Protein AF-A0A933NYL5-F1 (afdb_monomer)

Mean predicted aligned error: 2.46 Å

pLDDT: mean 96.72, std 2.61, range [85.12, 98.75]

InterPro domains:
  IPR009045 Peptidase M74/Hedgehog-like, zinc-binding domain superfamily [G3DSA:3.30.1380.10] (1-94)
  IPR009045 Peptidase M74/Hedgehog-like, zinc-binding domain superfamily [SSF55166] (2-95)

Organism: NCBI:txid1228055

Secondary structure (DSSP, 8-state):
--EEEEE--B-HHHHHHHHHTTS-S-S--TTBPPTTS---EEEEEEEETTEE---HHHHHHHHHHHHHHHHHTT---EEGGG-SSS--SSEEE--TTT----

Sequence (102 aa):
MPFSVNETARSVAQQQKNVAAGVSWTMKSRHIKAPDGRVYAADLIPLVDGKATWSWPVYHRFAPIVKQAARNVGVAVEWGGDWKKSKDGPHWQLPWAKYSGK

Solvent-accessible surface area (backbone atoms only — not comparable to full-atom values): 6000 Å² total; per-residue (Å²): 131,58,65,45,82,77,48,44,80,41,54,71,68,56,47,53,51,32,37,75,71,67,79,36,95,59,86,90,50,48,25,35,62,32,85,70,71,47,60,44,26,39,28,46,36,46,37,59,97,87,35,79,54,88,51,63,77,55,41,68,64,46,50,61,54,56,55,48,54,31,56,76,73,76,47,72,72,42,53,29,62,75,44,95,64,87,60,30,71,42,38,32,33,51,44,64,91,82,52,74,44,111

Structure (mmCIF, N/CA/C/O backbone):
data_AF-A0A933NYL5-F1
#
_entry.id   AF-A0A933NYL5-F1
#
loop_
_atom_site.group_PDB
_atom_site.id
_atom_site.type_symbol
_atom_site.label_atom_id
_atom_site.label_alt_id
_atom_site.label_comp_id
_atom_site.label_asym_id
_atom_site.label_entity_id
_atom_site.label_seq_id
_atom_site.pdbx_PDB_ins_code
_atom_site.Cartn_x
_atom_site.Cartn_y
_atom_site.Cartn_z
_atom_site.occupancy
_atom_site.B_iso_or_equiv
_atom_site.auth_seq_id
_atom_site.auth_comp_id
_atom_site.auth_asym_id
_atom_site.auth_atom_id
_atom_site.pdbx_PDB_model_num
ATOM 1 N N . MET A 1 1 ? 2.991 -11.151 -13.705 1.00 92.94 1 MET A N 1
ATOM 2 C CA . MET A 1 1 ? 4.123 -10.328 -1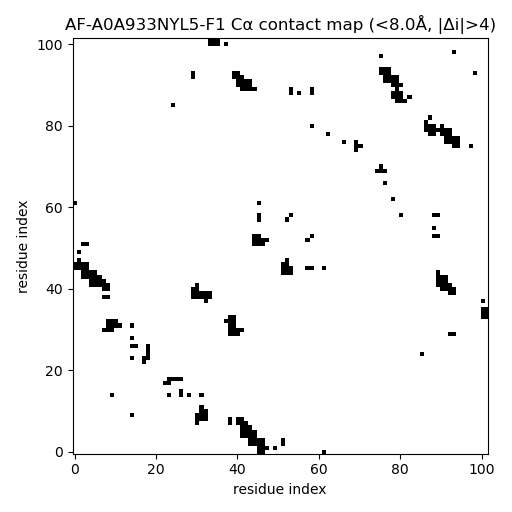3.229 1.00 92.94 1 MET A CA 1
ATOM 3 C C . MET A 1 1 ? 4.404 -10.729 -11.791 1.00 92.94 1 MET A C 1
ATOM 5 O O . MET A 1 1 ? 3.472 -10.638 -10.999 1.00 92.94 1 MET A O 1
ATOM 9 N N . PRO A 1 2 ? 5.606 -11.229 -11.465 1.00 97.50 2 PRO A N 1
ATOM 10 C CA . PRO A 1 2 ? 5.993 -11.508 -10.083 1.00 97.50 2 PRO A CA 1
ATOM 11 C C . PRO A 1 2 ? 6.061 -10.214 -9.257 1.00 97.50 2 PRO A C 1
ATOM 13 O O . PRO A 1 2 ? 6.363 -9.150 -9.798 1.00 97.50 2 PRO A O 1
ATOM 16 N N . PHE A 1 3 ? 5.767 -10.300 -7.963 1.00 98.19 3 PHE A N 1
ATOM 17 C CA . PHE A 1 3 ? 5.828 -9.179 -7.022 1.00 98.19 3 PHE A CA 1
ATOM 18 C C . PHE A 1 3 ? 6.096 -9.694 -5.602 1.00 98.19 3 PHE A C 1
ATOM 20 O O . PHE A 1 3 ? 5.832 -10.860 -5.309 1.00 98.19 3 PHE A O 1
ATOM 27 N N . SER A 1 4 ? 6.581 -8.815 -4.729 1.00 97.94 4 SER A N 1
ATOM 28 C CA . SER A 1 4 ? 6.750 -9.067 -3.296 1.00 97.94 4 SER A CA 1
ATOM 29 C C . SER A 1 4 ? 5.795 -8.201 -2.479 1.00 97.94 4 SER A C 1
ATOM 31 O O . SER A 1 4 ? 5.469 -7.083 -2.879 1.00 97.94 4 SER A O 1
ATOM 33 N N . VAL A 1 5 ? 5.378 -8.696 -1.314 1.00 97.88 5 VAL A N 1
ATOM 34 C CA . VAL A 1 5 ? 4.695 -7.889 -0.294 1.00 97.88 5 VAL A CA 1
ATOM 35 C C . VAL A 1 5 ? 5.764 -7.318 0.631 1.00 97.88 5 VAL A C 1
ATOM 37 O O . VAL A 1 5 ? 6.435 -8.075 1.328 1.00 97.88 5 VAL A O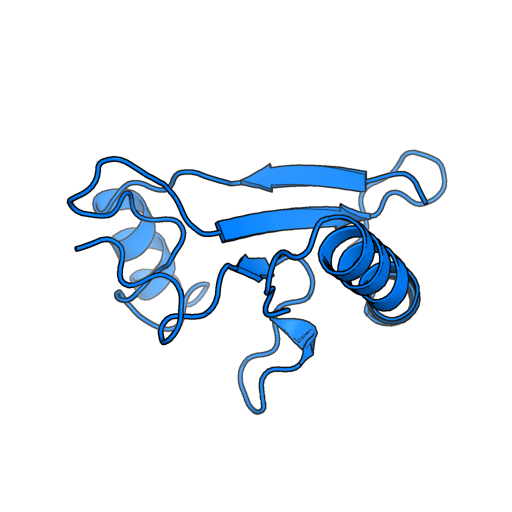 1
ATOM 40 N N . ASN A 1 6 ? 5.957 -6.003 0.600 1.00 96.38 6 ASN A N 1
ATOM 41 C CA . ASN A 1 6 ? 7.034 -5.333 1.326 1.00 96.38 6 ASN A CA 1
ATOM 42 C C . ASN A 1 6 ? 6.629 -4.943 2.751 1.00 96.38 6 ASN A C 1
ATOM 44 O O . ASN A 1 6 ? 7.366 -5.195 3.698 1.00 96.38 6 ASN A O 1
ATOM 48 N N . GLU A 1 7 ? 5.449 -4.351 2.915 1.00 95.81 7 GLU A N 1
ATOM 49 C CA . GLU A 1 7 ? 4.934 -3.951 4.222 1.00 95.81 7 GLU A CA 1
ATOM 50 C C . GLU A 1 7 ? 3.423 -4.181 4.281 1.00 95.81 7 GLU A C 1
ATOM 52 O O . GLU A 1 7 ? 2.707 -3.967 3.306 1.00 95.81 7 GLU A O 1
ATOM 57 N N . THR A 1 8 ? 2.930 -4.624 5.437 1.00 96.19 8 THR A N 1
ATOM 58 C CA . THR A 1 8 ? 1.494 -4.708 5.734 1.00 96.19 8 THR A CA 1
ATOM 59 C C . THR A 1 8 ? 1.216 -3.959 7.030 1.00 96.19 8 THR A C 1
ATOM 61 O O . THR A 1 8 ? 0.935 -2.767 7.000 1.00 96.19 8 THR A O 1
ATOM 64 N N . ALA A 1 9 ? 1.343 -4.619 8.180 1.00 97.12 9 ALA A N 1
ATOM 65 C CA . ALA A 1 9 ? 1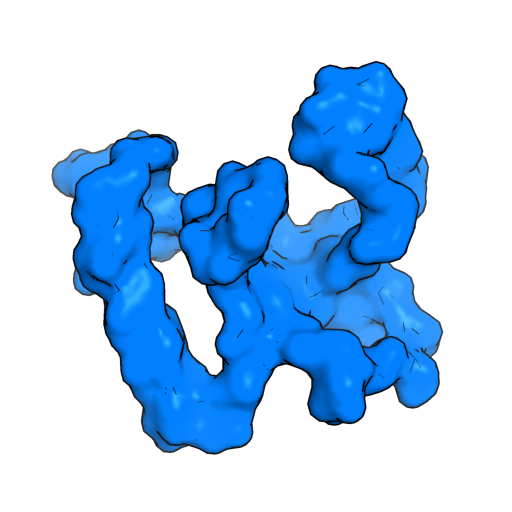.132 -4.015 9.484 1.00 97.12 9 ALA A CA 1
ATOM 66 C C . ALA A 1 9 ? 2.242 -3.017 9.833 1.00 97.12 9 ALA A C 1
ATOM 68 O O . ALA A 1 9 ? 3.424 -3.352 9.804 1.00 97.12 9 ALA A O 1
ATOM 69 N N . ARG A 1 10 ? 1.838 -1.822 10.263 1.00 96.38 10 ARG A N 1
ATOM 70 C CA . ARG A 1 10 ? 2.721 -0.765 10.756 1.00 96.38 10 ARG A CA 1
ATOM 71 C C . ARG A 1 10 ? 2.283 -0.330 12.147 1.00 96.38 10 ARG A C 1
ATOM 73 O O . ARG A 1 10 ? 1.094 -0.136 12.407 1.00 96.38 10 ARG A O 1
ATOM 80 N N . SER A 1 11 ? 3.239 -0.162 13.057 1.00 97.00 11 SER A N 1
ATOM 81 C CA . SER A 1 11 ? 2.950 0.357 14.397 1.00 97.00 11 SER A CA 1
ATOM 82 C C . SER A 1 11 ? 2.673 1.864 14.362 1.00 97.00 11 SER A C 1
ATOM 84 O O . SER A 1 11 ? 3.148 2.583 13.481 1.00 97.00 11 SER A O 1
ATOM 86 N N . VAL A 1 12 ? 1.946 2.368 15.364 1.00 97.38 12 VAL A N 1
ATOM 87 C CA . VAL A 1 12 ? 1.699 3.813 15.515 1.00 97.38 12 VAL A CA 1
ATOM 88 C C . VAL A 1 12 ? 3.018 4.584 15.639 1.00 97.38 12 VAL A C 1
ATOM 90 O O . VAL A 1 12 ? 3.187 5.608 14.982 1.00 97.38 12 VAL A O 1
ATOM 93 N N . ALA A 1 13 ? 3.980 4.056 16.401 1.00 97.88 13 ALA A N 1
ATOM 94 C CA . ALA A 1 13 ? 5.298 4.666 16.568 1.00 97.88 13 ALA A CA 1
ATOM 95 C C . ALA A 1 13 ? 6.086 4.732 15.248 1.00 97.88 13 ALA A C 1
ATOM 97 O O . ALA A 1 13 ? 6.721 5.745 14.955 1.00 97.88 13 ALA A O 1
ATOM 98 N N . GLN A 1 14 ? 6.023 3.683 14.419 1.00 97.00 14 GLN A N 1
ATOM 99 C CA . GLN A 1 14 ? 6.652 3.712 13.099 1.00 97.00 14 GLN A CA 1
ATOM 100 C C . GLN A 1 14 ? 5.964 4.725 12.181 1.00 97.00 14 GLN A C 1
ATOM 102 O O . GLN A 1 14 ? 6.638 5.469 11.474 1.00 97.00 14 GLN A O 1
ATOM 107 N N . GLN A 1 15 ? 4.633 4.815 12.225 1.00 97.69 15 GLN A N 1
ATOM 108 C CA . GLN A 1 15 ? 3.909 5.811 11.440 1.00 97.69 15 GLN A CA 1
ATOM 109 C C . GLN A 1 15 ? 4.286 7.244 11.843 1.00 97.69 15 GLN A C 1
ATOM 111 O O . GLN A 1 15 ? 4.486 8.079 10.964 1.00 97.69 15 GLN A O 1
ATOM 116 N N . GLN A 1 16 ? 4.439 7.522 13.142 1.00 97.81 16 GLN A N 1
ATOM 117 C CA . GLN A 1 16 ? 4.911 8.822 13.632 1.00 97.81 16 GLN A CA 1
ATOM 118 C C . GLN A 1 16 ? 6.302 9.155 13.084 1.00 97.81 16 GLN A C 1
ATOM 120 O O . GLN A 1 16 ? 6.508 10.257 12.578 1.00 97.81 16 GLN A O 1
ATOM 125 N N . LYS A 1 17 ? 7.233 8.191 13.111 1.00 97.62 17 LYS A N 1
ATOM 126 C CA . LYS A 1 17 ? 8.569 8.347 12.513 1.00 97.62 17 LYS A CA 1
ATOM 127 C C . LYS A 1 17 ? 8.494 8.624 11.012 1.00 97.62 17 LYS A C 1
ATOM 129 O O . LYS A 1 17 ? 9.174 9.523 10.534 1.00 97.62 17 LYS A O 1
ATOM 134 N N . ASN A 1 18 ? 7.640 7.908 10.280 1.00 95.44 18 ASN A N 1
ATOM 135 C CA . ASN A 1 18 ? 7.486 8.085 8.834 1.00 95.44 18 ASN A CA 1
ATOM 136 C C . ASN A 1 18 ? 6.915 9.462 8.474 1.00 95.44 18 ASN A C 1
ATOM 138 O O . ASN A 1 18 ? 7.365 10.078 7.511 1.00 95.44 18 ASN A O 1
ATOM 142 N N . VAL A 1 19 ? 5.945 9.956 9.250 1.00 95.88 19 VAL A N 1
ATOM 143 C CA . VAL A 1 19 ? 5.407 11.311 9.074 1.00 95.88 19 VAL A CA 1
ATOM 144 C C . VAL A 1 19 ? 6.472 12.361 9.388 1.00 95.88 19 VAL A C 1
ATOM 146 O O . VAL A 1 19 ? 6.669 13.273 8.592 1.00 95.88 19 VAL A O 1
ATOM 149 N N . ALA A 1 20 ? 7.213 12.207 10.490 1.00 96.50 20 ALA A N 1
ATOM 150 C CA . ALA A 1 20 ? 8.299 13.124 10.846 1.00 96.50 20 ALA A CA 1
ATOM 151 C C . ALA A 1 20 ? 9.434 13.135 9.804 1.00 96.50 20 ALA A C 1
ATOM 153 O O . ALA A 1 20 ? 10.010 14.183 9.532 1.00 96.50 20 ALA A O 1
ATOM 154 N N . ALA A 1 21 ? 9.723 11.986 9.188 1.00 95.38 21 ALA A N 1
ATOM 155 C CA . ALA A 1 21 ? 10.711 11.849 8.120 1.00 95.38 21 ALA A CA 1
ATOM 156 C C . ALA A 1 21 ? 10.197 12.291 6.734 1.00 95.38 21 ALA A C 1
ATOM 158 O O . ALA A 1 21 ? 10.950 12.243 5.765 1.00 95.38 21 ALA A O 1
ATOM 159 N N . GLY A 1 22 ? 8.923 12.684 6.606 1.00 91.19 22 GLY A N 1
ATOM 160 C CA . GLY A 1 22 ? 8.331 13.121 5.337 1.00 91.19 22 GLY A CA 1
ATOM 161 C C . GLY A 1 22 ? 8.057 12.003 4.323 1.00 91.19 22 GLY A C 1
ATOM 162 O O . GLY A 1 22 ? 7.683 12.291 3.190 1.00 91.19 22 GLY A O 1
ATOM 163 N N . VAL A 1 23 ? 8.199 10.733 4.717 1.00 89.12 23 VAL A N 1
ATOM 164 C CA . VAL A 1 23 ? 7.928 9.556 3.864 1.00 89.12 23 V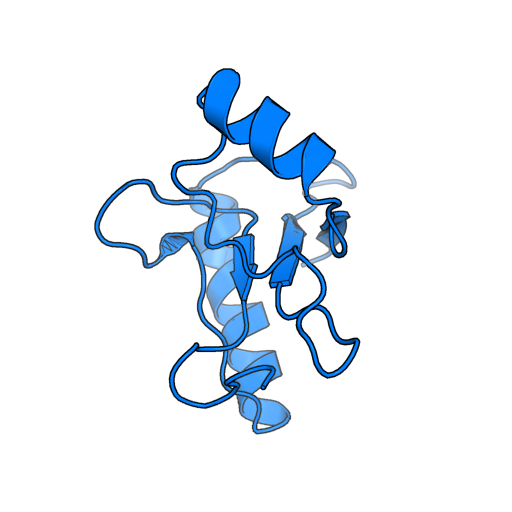AL A CA 1
ATOM 165 C C . VAL A 1 23 ? 6.494 9.031 4.012 1.00 89.12 23 VAL A C 1
ATOM 167 O O . VAL A 1 23 ? 6.118 8.036 3.405 1.00 89.12 23 VAL A O 1
ATOM 170 N N . SER A 1 24 ? 5.676 9.701 4.825 1.00 91.25 24 SER A N 1
ATOM 171 C CA . SER A 1 24 ? 4.229 9.512 4.917 1.00 91.25 24 SER A CA 1
ATOM 172 C C . SER A 1 24 ? 3.544 10.859 5.145 1.00 91.25 24 SER A C 1
ATOM 174 O O . SER A 1 24 ? 4.056 11.705 5.871 1.00 91.25 24 SER A O 1
ATOM 176 N N . TRP A 1 25 ? 2.353 11.055 4.576 1.00 89.69 25 TRP A N 1
ATOM 177 C CA . TRP A 1 25 ? 1.673 12.362 4.577 1.00 89.69 25 TRP A CA 1
ATOM 178 C C . TRP A 1 25 ? 0.717 12.587 5.754 1.00 89.69 25 TRP A C 1
ATOM 180 O O . TRP A 1 25 ? 0.338 13.720 6.034 1.00 89.69 25 TRP A O 1
ATOM 190 N N . THR A 1 26 ? 0.262 11.524 6.424 1.00 93.38 26 THR A N 1
ATOM 191 C CA . THR A 1 26 ? -0.735 11.623 7.502 1.00 93.38 26 THR A CA 1
ATOM 192 C C . THR A 1 26 ? -0.599 10.495 8.520 1.00 93.38 26 THR A C 1
ATOM 194 O O . THR A 1 26 ? -0.109 9.414 8.204 1.00 93.38 26 THR A O 1
ATOM 197 N N . MET A 1 27 ? -1.085 10.718 9.744 1.00 95.88 27 MET A N 1
ATOM 198 C CA . MET A 1 27 ? -1.254 9.665 10.754 1.00 95.88 27 MET A CA 1
ATOM 199 C C . MET A 1 27 ? -2.441 8.736 10.463 1.00 95.88 27 MET A C 1
ATOM 201 O O . MET A 1 27 ? -2.502 7.633 11.005 1.00 95.88 27 MET A O 1
ATOM 205 N N . LYS A 1 28 ? -3.371 9.138 9.587 1.00 94.75 28 LYS A N 1
ATOM 206 C CA . LYS A 1 28 ? -4.515 8.314 9.177 1.00 94.75 28 LYS A CA 1
ATOM 207 C C . LYS A 1 28 ? -4.083 7.264 8.143 1.00 94.75 28 LYS A C 1
ATOM 209 O O . LYS A 1 28 ? -4.331 7.421 6.951 1.00 94.75 28 LYS A O 1
ATOM 214 N N . SER A 1 29 ? -3.426 6.200 8.607 1.00 96.06 29 SER A N 1
ATOM 215 C CA . SER A 1 29 ? -2.870 5.134 7.760 1.00 96.06 29 SER A CA 1
ATOM 216 C C . SER A 1 29 ? -3.653 3.826 7.851 1.00 96.06 29 SER A C 1
ATOM 218 O O . SER A 1 29 ? -4.039 3.395 8.934 1.00 96.06 29 SER A O 1
ATOM 220 N N . ARG A 1 30 ? -3.832 3.168 6.701 1.00 97.56 30 ARG A N 1
ATOM 221 C CA . ARG A 1 30 ? -4.446 1.835 6.573 1.00 97.56 30 ARG A CA 1
ATOM 222 C C . ARG A 1 30 ? -3.506 0.676 6.936 1.00 97.56 30 ARG A C 1
ATOM 224 O O . ARG A 1 30 ? -3.985 -0.442 7.117 1.00 97.56 30 ARG A O 1
ATOM 231 N N . HIS A 1 31 ? -2.203 0.943 7.067 1.00 97.88 31 HIS A N 1
ATOM 232 C CA . HIS A 1 31 ? -1.217 -0.020 7.576 1.00 97.88 31 HIS A CA 1
ATOM 233 C C . HIS A 1 31 ? -1.305 -0.194 9.097 1.00 97.88 31 HIS A C 1
ATOM 235 O O . HIS A 1 31 ? -0.875 -1.212 9.638 1.00 97.88 31 HIS A O 1
ATOM 241 N N . ILE A 1 32 ? -1.866 0.793 9.803 1.00 97.94 32 ILE A N 1
ATOM 242 C CA . ILE A 1 32 ? -2.118 0.678 11.237 1.00 97.94 32 ILE A CA 1
ATOM 243 C C . ILE A 1 32 ? -3.299 -0.267 11.443 1.00 97.94 32 ILE A C 1
ATOM 245 O O . ILE A 1 32 ? -4.340 -0.129 10.799 1.00 97.94 32 ILE A O 1
ATOM 249 N N . LYS A 1 33 ? -3.124 -1.220 12.364 1.00 97.38 33 LYS A N 1
ATOM 250 C CA . LYS A 1 33 ? -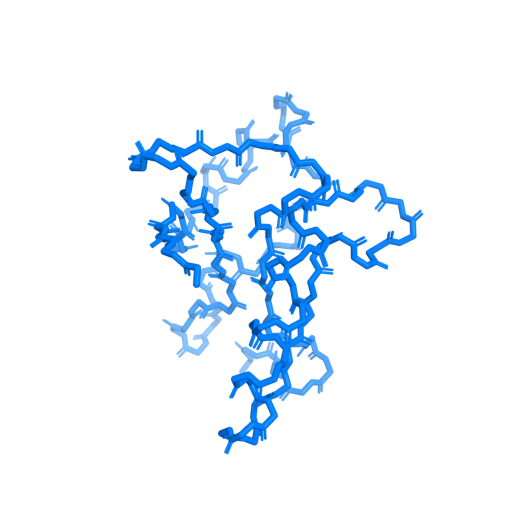4.186 -2.132 12.787 1.00 97.38 33 LYS A CA 1
ATOM 251 C C . LYS A 1 33 ? -5.391 -1.328 13.287 1.00 97.38 33 LYS A C 1
ATOM 253 O O . LYS A 1 33 ? -5.253 -0.497 14.183 1.00 97.38 33 LYS A O 1
ATOM 258 N N . ALA A 1 34 ? -6.551 -1.569 12.694 1.00 96.31 34 ALA A N 1
ATOM 259 C CA . ALA A 1 34 ? -7.795 -0.921 13.076 1.00 96.31 34 ALA A CA 1
ATOM 260 C C . ALA A 1 34 ? -8.382 -1.552 14.363 1.00 96.31 34 ALA A C 1
ATOM 262 O O . ALA A 1 34 ? -7.920 -2.620 14.778 1.00 96.31 34 ALA A O 1
ATOM 263 N N . PRO A 1 35 ? -9.379 -0.913 15.008 1.00 96.56 35 PRO A N 1
ATOM 264 C CA . PRO A 1 35 ? -10.054 -1.448 16.197 1.00 96.56 35 PRO A CA 1
ATOM 265 C C . PRO A 1 35 ? -10.548 -2.894 16.079 1.00 96.56 35 PRO A C 1
ATOM 267 O O . PRO A 1 35 ? -10.458 -3.649 17.042 1.00 96.56 35 PRO A O 1
ATOM 270 N N . ASP A 1 36 ? -10.994 -3.308 14.893 1.00 96.25 36 ASP A N 1
ATOM 271 C CA . ASP A 1 36 ? -11.428 -4.684 14.620 1.00 96.25 36 ASP A CA 1
ATOM 272 C C . ASP A 1 36 ? -10.277 -5.713 14.537 1.00 96.25 36 ASP A C 1
ATOM 274 O O . ASP A 1 36 ? -10.488 -6.883 14.212 1.00 96.25 36 ASP A O 1
ATOM 278 N N . GLY A 1 37 ? -9.042 -5.277 14.790 1.00 95.62 37 GLY A N 1
ATOM 279 C CA . GLY A 1 37 ? -7.850 -6.111 14.821 1.00 95.62 37 GLY A CA 1
ATOM 280 C C . GLY A 1 37 ? -7.198 -6.357 13.458 1.00 95.62 37 GLY A C 1
ATOM 281 O O . GLY A 1 37 ? -6.159 -7.027 13.413 1.00 95.62 37 GLY A O 1
ATOM 282 N N . ARG A 1 38 ? -7.748 -5.817 12.361 1.00 97.12 38 ARG A N 1
ATOM 283 C CA . ARG A 1 38 ? -7.263 -6.052 10.991 1.00 97.12 38 ARG A CA 1
ATOM 284 C C . ARG A 1 38 ? -6.390 -4.917 10.465 1.00 97.12 38 ARG A C 1
ATOM 286 O O . ARG A 1 38 ? -6.446 -3.782 10.926 1.00 97.12 38 ARG A O 1
ATOM 293 N N . VAL A 1 39 ? -5.583 -5.241 9.459 1.00 97.56 39 VAL A N 1
ATOM 294 C CA . VAL A 1 39 ? -4.819 -4.281 8.652 1.00 97.56 39 VAL A CA 1
ATOM 295 C C . VAL A 1 39 ? -5.429 -4.245 7.260 1.00 97.56 39 VAL A C 1
ATOM 297 O O . VAL A 1 39 ? -5.851 -5.272 6.732 1.00 97.56 39 VAL A O 1
ATOM 300 N N . TYR A 1 40 ? -5.497 -3.051 6.683 1.00 98.25 40 TYR A N 1
ATOM 301 C CA . TYR A 1 40 ? -6.298 -2.769 5.496 1.00 98.25 40 TYR A CA 1
ATOM 302 C C . TYR A 1 40 ? -5.460 -2.250 4.323 1.00 98.25 40 TYR A C 1
ATOM 304 O O . TYR A 1 40 ? -6.029 -1.760 3.348 1.00 98.25 40 TYR A O 1
ATOM 312 N N . ALA A 1 41 ? -4.130 -2.332 4.415 1.00 98.19 41 ALA A N 1
ATOM 313 C CA . ALA A 1 41 ? -3.205 -1.963 3.352 1.00 98.19 41 ALA A CA 1
ATOM 314 C C . ALA A 1 41 ? -2.021 -2.924 3.242 1.00 98.19 41 ALA A C 1
ATOM 316 O O . ALA A 1 41 ? -1.669 -3.623 4.197 1.00 98.19 41 ALA A O 1
ATOM 317 N N . ALA A 1 42 ? -1.423 -2.929 2.056 1.00 98.31 42 ALA A N 1
ATOM 318 C CA . ALA A 1 42 ? -0.196 -3.634 1.746 1.00 98.31 42 ALA A CA 1
ATOM 319 C C . ALA A 1 42 ? 0.592 -2.870 0.676 1.00 98.31 42 ALA A C 1
ATOM 321 O O . ALA A 1 42 ? 0.009 -2.385 -0.294 1.00 98.31 42 ALA A O 1
ATOM 322 N N . ASP A 1 43 ? 1.912 -2.846 0.824 1.00 98.25 43 ASP A N 1
ATOM 323 C CA . ASP A 1 43 ? 2.831 -2.333 -0.187 1.00 98.25 43 ASP A CA 1
ATOM 324 C C . ASP A 1 43 ? 3.301 -3.482 -1.078 1.00 98.25 43 ASP A C 1
ATOM 326 O O . ASP A 1 43 ? 3.961 -4.417 -0.616 1.00 98.25 43 ASP A O 1
ATOM 330 N N . LEU A 1 44 ? 2.946 -3.428 -2.361 1.00 98.56 44 LEU A N 1
ATOM 331 C CA . LEU A 1 44 ? 3.261 -4.449 -3.357 1.00 98.56 44 LEU A CA 1
ATOM 332 C C . LEU A 1 44 ? 4.341 -3.939 -4.308 1.00 98.56 44 LEU A C 1
ATOM 334 O O . LEU A 1 44 ? 4.114 -2.982 -5.045 1.00 98.56 44 LEU A O 1
ATOM 338 N N . ILE A 1 45 ? 5.493 -4.609 -4.343 1.00 98.38 45 ILE A N 1
ATOM 339 C CA . ILE A 1 45 ? 6.624 -4.213 -5.187 1.00 98.38 45 ILE A CA 1
ATOM 340 C C . ILE A 1 45 ? 6.769 -5.203 -6.350 1.00 98.38 45 ILE A C 1
ATOM 342 O O . ILE A 1 45 ? 7.097 -6.368 -6.110 1.00 98.38 45 ILE A O 1
ATOM 346 N N . PRO A 1 46 ? 6.542 -4.785 -7.610 1.00 98.50 46 PRO A N 1
ATOM 347 C CA . PRO A 1 46 ? 6.735 -5.647 -8.766 1.00 98.50 46 PRO A CA 1
ATOM 348 C C . PRO A 1 46 ? 8.214 -6.006 -8.938 1.00 98.50 46 PRO A C 1
ATOM 350 O O . PRO A 1 46 ? 9.108 -5.205 -8.649 1.00 98.50 46 PRO A O 1
ATOM 353 N N . LEU A 1 47 ? 8.458 -7.215 -9.442 1.00 98.44 47 LEU A N 1
ATOM 354 C CA . LEU A 1 47 ? 9.794 -7.714 -9.741 1.00 98.44 47 LEU A CA 1
ATOM 355 C C . LEU A 1 47 ? 10.009 -7.767 -11.259 1.00 98.44 47 LEU A C 1
ATOM 357 O O . LEU A 1 47 ? 9.187 -8.326 -11.992 1.00 98.44 47 LEU A O 1
ATOM 361 N N . VAL A 1 48 ? 11.131 -7.220 -11.723 1.00 97.75 48 VAL A N 1
ATOM 362 C CA . VAL A 1 48 ? 11.622 -7.323 -13.107 1.00 97.75 48 VAL A CA 1
ATOM 363 C C . VAL A 1 48 ? 12.959 -8.047 -13.054 1.00 97.75 48 VAL A C 1
ATOM 365 O O . VAL A 1 48 ? 13.839 -7.650 -12.295 1.00 97.75 48 VAL A O 1
ATOM 368 N N . ASP A 1 49 ? 13.075 -9.157 -13.783 1.00 96.31 49 ASP A N 1
ATOM 369 C CA . ASP A 1 49 ? 14.249 -10.044 -13.754 1.00 96.31 49 ASP A CA 1
ATOM 370 C C . ASP A 1 49 ? 14.649 -10.460 -12.325 1.00 96.31 49 ASP A C 1
ATOM 372 O O . ASP A 1 49 ? 15.817 -10.463 -11.939 1.00 96.31 49 ASP A O 1
ATOM 376 N N . GLY A 1 50 ? 13.636 -10.753 -11.499 1.00 96.62 50 GLY A N 1
ATOM 377 C CA . GLY A 1 50 ? 13.797 -11.146 -10.096 1.00 96.62 50 GLY A CA 1
ATOM 378 C C . GLY A 1 50 ? 14.144 -10.004 -9.133 1.00 96.62 50 GLY A C 1
ATOM 379 O O . GLY A 1 50 ? 14.288 -10.254 -7.939 1.00 96.62 50 GLY A O 1
ATOM 380 N N . LYS A 1 51 ? 14.252 -8.756 -9.606 1.00 97.50 51 LYS A N 1
ATOM 381 C CA . LYS A 1 51 ? 14.639 -7.596 -8.789 1.00 97.50 51 LYS A CA 1
ATOM 382 C C . LYS A 1 51 ? 13.475 -6.640 -8.564 1.00 97.50 51 LYS A C 1
ATOM 384 O O . LYS A 1 51 ? 12.731 -6.324 -9.491 1.00 97.50 51 LYS A O 1
ATOM 389 N N . ALA A 1 52 ? 13.357 -6.146 -7.334 1.00 97.81 52 ALA A N 1
ATOM 390 C CA . ALA A 1 52 ? 12.419 -5.088 -6.972 1.00 97.81 52 ALA A CA 1
ATOM 391 C C . ALA A 1 52 ? 12.642 -3.827 -7.819 1.00 97.81 52 ALA A C 1
ATOM 393 O O . ALA A 1 52 ? 13.781 -3.438 -8.085 1.00 97.81 52 ALA A O 1
ATOM 394 N N . THR A 1 53 ? 11.555 -3.172 -8.226 1.00 97.62 53 THR A N 1
ATOM 395 C CA . THR A 1 53 ? 11.622 -1.907 -8.962 1.00 97.62 53 THR A CA 1
ATOM 396 C C . THR A 1 53 ? 10.604 -0.891 -8.461 1.00 97.62 53 THR A C 1
ATOM 398 O O . THR A 1 53 ? 9.478 -1.231 -8.096 1.00 97.62 53 THR A O 1
ATOM 401 N N . TRP A 1 54 ? 10.997 0.384 -8.509 1.00 97.38 54 TRP A N 1
ATOM 402 C CA . TRP A 1 54 ? 10.135 1.531 -8.215 1.00 97.38 54 TRP A CA 1
ATOM 403 C C . TRP A 1 54 ? 9.661 2.269 -9.482 1.00 97.38 54 TRP A C 1
ATOM 405 O O . TRP A 1 54 ? 9.143 3.380 -9.422 1.00 97.38 54 TRP A O 1
ATOM 415 N N . SER A 1 55 ? 9.848 1.658 -10.655 1.00 98.12 55 SER A N 1
ATOM 416 C CA . SER A 1 55 ? 9.560 2.266 -11.956 1.00 98.12 55 SER A CA 1
ATOM 417 C C . SER A 1 55 ? 8.057 2.454 -12.203 1.00 98.12 55 SER A C 1
ATOM 419 O O . SER A 1 55 ? 7.302 1.484 -12.294 1.00 98.12 55 SER A O 1
ATOM 421 N N . TRP A 1 56 ? 7.619 3.703 -12.394 1.00 98.38 56 TRP A N 1
ATOM 422 C CA . TRP A 1 56 ? 6.223 4.043 -12.705 1.00 98.38 56 TRP A CA 1
ATOM 423 C C . TRP A 1 56 ? 5.652 3.306 -13.930 1.00 98.38 56 TRP A C 1
ATOM 425 O O . TRP A 1 56 ? 4.558 2.752 -13.816 1.00 98.38 56 TRP A O 1
ATOM 435 N N . PRO A 1 57 ? 6.355 3.203 -15.078 1.00 98.56 57 PRO A N 1
ATOM 436 C CA . PRO A 1 57 ? 5.899 2.375 -16.197 1.00 98.56 57 PRO A CA 1
ATOM 437 C C . PRO A 1 57 ? 5.651 0.902 -15.839 1.00 98.56 57 PRO A C 1
ATOM 439 O O . PRO A 1 57 ? 4.779 0.255 -16.421 1.00 98.56 57 PRO A O 1
ATOM 442 N N . VAL A 1 58 ? 6.407 0.341 -14.889 1.00 98.62 58 VAL A N 1
ATOM 443 C CA . VAL A 1 58 ? 6.169 -1.026 -14.402 1.00 98.62 58 VAL A CA 1
ATOM 444 C C . VAL A 1 58 ? 4.909 -1.060 -13.548 1.00 98.62 58 VAL A C 1
ATOM 446 O O . VAL A 1 58 ? 4.040 -1.890 -13.802 1.00 98.62 58 VAL A O 1
ATOM 449 N N . TYR A 1 59 ? 4.745 -0.118 -12.619 1.00 98.69 59 TYR A N 1
ATOM 450 C CA . TYR A 1 59 ? 3.529 -0.016 -11.815 1.00 98.69 59 TYR A CA 1
ATOM 451 C C . TYR A 1 59 ? 2.262 0.195 -12.647 1.00 98.69 59 TYR A C 1
ATOM 453 O O . TYR A 1 59 ? 1.247 -0.436 -12.371 1.00 98.69 59 TYR A O 1
ATOM 461 N N . HIS A 1 60 ? 2.306 1.006 -13.704 1.00 98.56 60 HIS A N 1
ATOM 462 C CA . HIS A 1 60 ? 1.162 1.187 -14.601 1.00 98.56 60 HIS A CA 1
ATOM 463 C C . HIS A 1 60 ? 0.778 -0.091 -15.357 1.00 98.56 60 HIS A C 1
ATOM 465 O O . HIS A 1 60 ? -0.395 -0.276 -15.671 1.00 98.56 60 HIS A O 1
ATOM 471 N N . ARG A 1 61 ? 1.730 -1.002 -15.601 1.00 98.44 61 ARG A N 1
ATOM 472 C CA . ARG A 1 61 ? 1.448 -2.349 -16.128 1.00 98.44 61 ARG A CA 1
ATOM 473 C C . ARG A 1 61 ? 1.007 -3.327 -15.037 1.00 98.44 61 ARG A C 1
ATOM 475 O O . ARG A 1 61 ? 0.220 -4.228 -15.309 1.00 98.44 61 ARG A O 1
ATOM 482 N N . PHE A 1 62 ? 1.495 -3.152 -13.812 1.00 98.56 62 PHE A N 1
ATOM 483 C CA . PHE A 1 62 ? 1.171 -3.995 -12.664 1.00 98.56 62 PHE A CA 1
ATOM 484 C C . PHE A 1 62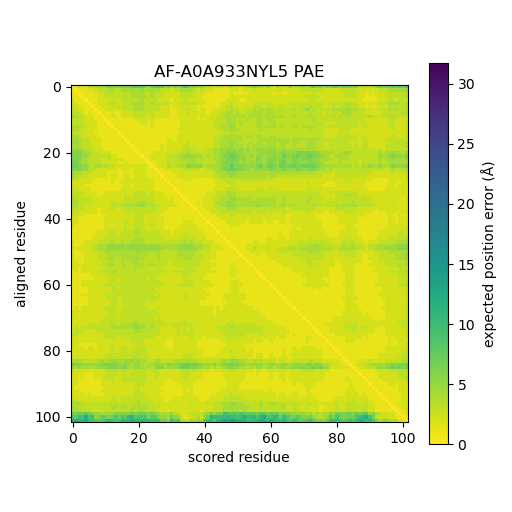 ? -0.240 -3.734 -12.122 1.00 98.56 62 PHE A C 1
ATOM 486 O O . PHE A 1 62 ? -0.995 -4.669 -11.862 1.00 98.56 62 PHE A O 1
ATOM 493 N N . ALA A 1 63 ? -0.634 -2.469 -11.996 1.00 98.69 63 ALA A N 1
ATOM 494 C CA . ALA A 1 63 ? -1.880 -2.075 -11.354 1.00 98.69 63 ALA A CA 1
ATOM 495 C C . ALA A 1 63 ? -3.148 -2.674 -11.995 1.00 98.69 63 ALA A C 1
ATOM 497 O O . ALA A 1 63 ? -4.018 -3.127 -11.247 1.00 98.69 63 ALA A O 1
ATOM 498 N N . PRO A 1 64 ? -3.290 -2.760 -13.335 1.00 98.69 64 PRO A N 1
ATOM 499 C CA . PRO A 1 64 ? -4.421 -3.447 -13.958 1.00 98.69 64 PRO A CA 1
ATOM 500 C C . PRO A 1 64 ? -4.550 -4.918 -13.546 1.00 98.69 64 PRO A C 1
ATOM 502 O O . PRO A 1 64 ? -5.672 -5.402 -13.414 1.00 98.69 64 PRO A O 1
ATOM 505 N N . ILE A 1 65 ? -3.429 -5.607 -13.292 1.00 98.50 65 ILE A N 1
ATOM 506 C CA . ILE A 1 65 ? -3.402 -7.014 -12.863 1.00 98.50 65 ILE A CA 1
ATOM 507 C C . ILE A 1 65 ? -3.998 -7.138 -11.458 1.00 98.50 65 ILE A C 1
ATOM 509 O O . ILE A 1 65 ? -4.919 -7.927 -11.251 1.00 98.50 65 ILE A O 1
ATOM 513 N N . VAL A 1 66 ? -3.532 -6.317 -10.509 1.00 98.56 66 VAL A N 1
ATOM 514 C CA . VAL A 1 66 ? -4.047 -6.312 -9.127 1.00 98.56 66 VAL A CA 1
ATOM 515 C C . VAL A 1 66 ? -5.525 -5.913 -9.099 1.00 98.56 66 VAL A C 1
ATOM 517 O O . VAL A 1 66 ? -6.339 -6.580 -8.463 1.00 98.56 66 VAL A O 1
ATOM 520 N N . LYS A 1 67 ? -5.908 -4.879 -9.860 1.00 98.69 67 LYS A N 1
ATOM 521 C CA . LYS A 1 67 ? -7.308 -4.445 -9.991 1.00 98.69 67 LYS A CA 1
ATOM 522 C C . LYS A 1 67 ? -8.198 -5.543 -10.587 1.00 98.69 67 LYS A C 1
ATOM 524 O O . LYS A 1 67 ? -9.329 -5.706 -10.137 1.00 98.69 67 LYS A O 1
ATOM 529 N N . GLN A 1 68 ? -7.719 -6.295 -11.581 1.00 98.69 68 GLN A N 1
ATOM 530 C CA . GLN A 1 68 ? -8.468 -7.422 -12.144 1.00 98.69 68 GLN A CA 1
ATOM 531 C C . GLN A 1 68 ? -8.615 -8.562 -11.134 1.00 98.69 68 GLN A C 1
ATOM 533 O O . GLN A 1 68 ? -9.712 -9.090 -10.990 1.00 98.69 68 GLN A O 1
ATOM 538 N N . ALA A 1 69 ? -7.553 -8.908 -10.403 1.00 98.38 69 ALA A N 1
ATOM 539 C CA . ALA A 1 69 ? -7.617 -9.931 -9.363 1.00 98.38 69 ALA A CA 1
ATOM 540 C C . ALA A 1 69 ? -8.641 -9.565 -8.278 1.00 98.38 69 ALA A C 1
ATOM 542 O O . ALA A 1 69 ? -9.484 -10.387 -7.931 1.00 98.38 69 ALA A O 1
ATOM 543 N N . ALA A 1 70 ? -8.636 -8.310 -7.818 1.00 98.44 70 ALA A N 1
ATOM 544 C CA . ALA A 1 70 ? -9.609 -7.804 -6.854 1.00 98.44 70 ALA A CA 1
ATOM 545 C C . ALA A 1 70 ? -11.056 -7.903 -7.371 1.00 98.44 70 ALA A C 1
ATOM 547 O O . ALA A 1 70 ? -11.935 -8.375 -6.648 1.00 98.44 70 ALA A O 1
ATOM 548 N N . ARG A 1 71 ? -11.297 -7.545 -8.645 1.00 98.56 71 ARG A N 1
ATOM 549 C CA . ARG A 1 71 ? -12.607 -7.730 -9.298 1.00 98.56 71 ARG A CA 1
ATOM 550 C C . ARG A 1 71 ? -13.041 -9.193 -9.317 1.00 98.56 71 ARG A C 1
ATOM 552 O O . ARG A 1 71 ? -14.187 -9.471 -8.982 1.00 98.56 71 ARG A O 1
ATOM 559 N N . ASN A 1 72 ? -12.139 -10.112 -9.662 1.00 98.62 72 ASN A N 1
ATOM 560 C CA . ASN A 1 72 ? -12.445 -11.543 -9.752 1.00 98.62 72 ASN A CA 1
ATOM 561 C C . ASN A 1 72 ? -12.920 -12.132 -8.416 1.00 98.62 72 ASN A C 1
ATOM 563 O O . ASN A 1 72 ? -13.724 -13.056 -8.416 1.00 98.62 72 ASN A O 1
ATOM 567 N N . VAL A 1 73 ? -12.441 -11.594 -7.291 1.00 98.25 73 VAL A N 1
ATOM 568 C CA . VAL A 1 73 ? -12.825 -12.045 -5.942 1.00 98.25 73 VAL A CA 1
ATOM 569 C C . VAL A 1 73 ? -13.849 -11.127 -5.260 1.00 98.25 73 VAL A C 1
ATOM 571 O O . VAL A 1 73 ? -14.126 -11.284 -4.075 1.00 98.25 73 VAL A O 1
ATOM 574 N N . GLY A 1 74 ? -14.409 -10.146 -5.977 1.00 97.88 74 GLY A N 1
ATOM 575 C CA . GLY A 1 74 ? -15.434 -9.240 -5.444 1.00 97.88 74 GLY A CA 1
ATOM 576 C C . GLY A 1 74 ? -14.943 -8.256 -4.370 1.00 97.88 74 GLY A C 1
ATOM 577 O O . GLY A 1 74 ? 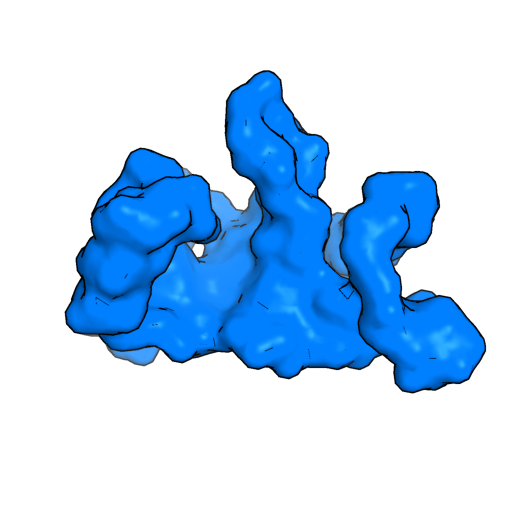-15.751 -7.699 -3.619 1.00 97.88 74 GLY A O 1
ATOM 578 N N . VAL A 1 75 ? -13.633 -8.008 -4.284 1.00 97.94 75 VAL A N 1
ATOM 579 C CA . VAL A 1 75 ? -13.028 -7.106 -3.293 1.00 97.94 75 VAL A CA 1
ATOM 580 C C . VAL A 1 75 ? -12.788 -5.733 -3.913 1.00 97.94 75 VAL A C 1
ATOM 582 O O . VAL A 1 75 ? -12.244 -5.606 -5.008 1.00 97.94 75 VAL A O 1
ATOM 585 N N . ALA A 1 76 ? -13.189 -4.677 -3.203 1.00 97.81 76 ALA A N 1
ATOM 586 C CA . ALA A 1 76 ? -12.873 -3.316 -3.621 1.00 97.81 76 ALA A CA 1
ATOM 587 C C . ALA A 1 76 ? -11.465 -2.948 -3.145 1.00 97.81 76 ALA A C 1
ATOM 589 O O . ALA A 1 76 ? -11.145 -3.162 -1.978 1.00 97.81 76 ALA A O 1
ATOM 590 N N . VAL A 1 77 ? -10.655 -2.360 -4.024 1.00 98.25 77 VAL A N 1
ATOM 591 C CA . VAL A 1 77 ? -9.285 -1.923 -3.726 1.00 98.25 77 VAL A CA 1
ATOM 592 C C . VAL A 1 77 ? -9.030 -0.530 -4.287 1.00 98.25 77 VAL A C 1
ATOM 594 O O . VAL A 1 77 ? -9.545 -0.166 -5.343 1.00 98.25 77 VAL A O 1
ATOM 597 N N . GLU A 1 78 ? -8.207 0.229 -3.581 1.00 98.50 78 GLU A N 1
ATOM 598 C CA . GLU A 1 78 ? -7.648 1.511 -3.992 1.00 98.50 78 GLU A CA 1
ATOM 599 C C . GLU A 1 78 ? -6.147 1.343 -4.211 1.00 98.50 78 GLU A C 1
ATOM 601 O O . GLU A 1 78 ? -5.467 0.667 -3.436 1.00 98.50 78 GLU A O 1
ATOM 606 N N . TRP A 1 79 ? -5.635 1.989 -5.254 1.00 98.75 79 TRP A N 1
ATOM 607 C CA . TRP A 1 79 ? -4.211 2.034 -5.551 1.00 98.75 79 TRP A CA 1
ATOM 608 C C . TRP A 1 79 ? -3.664 3.438 -5.297 1.00 98.75 79 TRP A C 1
ATOM 610 O O . TRP A 1 79 ? -4.242 4.418 -5.772 1.00 98.75 79 TRP A O 1
ATOM 620 N N . GLY A 1 80 ? -2.530 3.547 -4.603 1.00 98.00 80 GLY A N 1
ATOM 621 C CA . GLY A 1 80 ? -1.863 4.822 -4.342 1.00 98.00 80 GLY A CA 1
ATOM 622 C C . GLY A 1 80 ? -1.428 5.564 -5.609 1.00 98.00 80 GLY A C 1
ATOM 623 O O . GLY A 1 80 ? -1.378 6.795 -5.628 1.00 98.00 80 GLY A O 1
ATOM 624 N N . GLY A 1 81 ? -1.197 4.850 -6.714 1.00 97.88 81 GLY A N 1
ATOM 625 C CA . GLY A 1 81 ? -0.884 5.458 -8.010 1.00 97.88 81 GLY A CA 1
ATOM 626 C C . GLY A 1 81 ? -2.049 6.225 -8.649 1.00 97.88 81 GLY A C 1
ATOM 627 O O . GLY A 1 81 ? -1.814 7.082 -9.508 1.00 97.88 81 GLY A O 1
ATOM 628 N N . ASP A 1 82 ? -3.288 5.970 -8.213 1.00 98.19 82 ASP A N 1
ATOM 629 C CA . ASP A 1 82 ? -4.484 6.683 -8.682 1.00 98.19 82 ASP A CA 1
ATOM 630 C C . ASP A 1 82 ? -4.760 7.973 -7.884 1.00 98.19 82 ASP A C 1
ATOM 632 O O . ASP A 1 82 ? -5.654 8.746 -8.240 1.00 98.19 82 ASP A O 1
ATOM 636 N N . TRP A 1 83 ? -4.022 8.240 -6.801 1.00 95.88 83 TRP A N 1
ATOM 637 C CA . TRP A 1 83 ? -4.244 9.436 -5.991 1.00 95.88 83 TRP A CA 1
ATOM 638 C C . TRP A 1 83 ? -3.931 10.726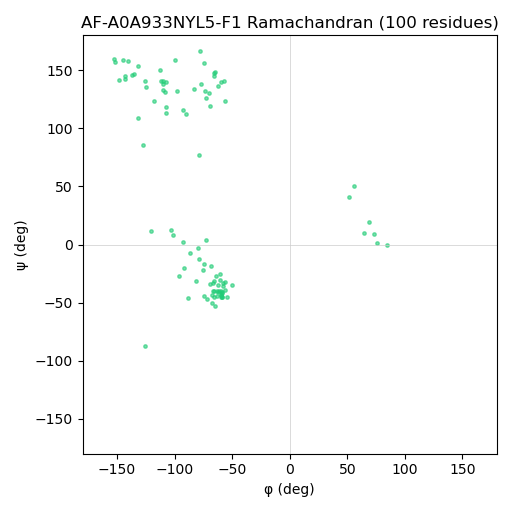 -6.765 1.00 95.88 83 TRP A C 1
ATOM 640 O O . TRP A 1 83 ? -3.016 10.802 -7.586 1.00 95.88 83 TRP A O 1
ATOM 650 N N . LYS A 1 84 ? -4.702 11.788 -6.487 1.00 94.81 84 LYS A N 1
ATOM 651 C CA . LYS A 1 84 ? -4.555 13.092 -7.165 1.00 94.81 84 LYS A CA 1
ATOM 652 C C . LYS A 1 84 ? -3.263 13.820 -6.787 1.00 94.81 84 LYS A C 1
ATOM 654 O O . LYS A 1 84 ? -2.711 14.555 -7.597 1.00 94.81 84 LYS A O 1
ATOM 659 N N . LYS A 1 85 ? -2.819 13.653 -5.543 1.00 91.00 85 LYS A N 1
ATOM 660 C CA . LYS A 1 85 ? -1.590 14.224 -4.981 1.00 91.00 85 LYS A CA 1
ATOM 661 C C . LYS A 1 85 ? -0.836 13.107 -4.277 1.00 91.00 85 LYS A C 1
ATOM 663 O O . LYS A 1 85 ? -1.476 12.166 -3.816 1.00 91.00 85 LYS A O 1
ATOM 668 N N . SER A 1 86 ? 0.485 13.246 -4.175 1.00 89.81 86 SER A N 1
ATOM 669 C CA . SER A 1 86 ? 1.320 12.322 -3.401 1.00 89.81 86 SER A CA 1
ATOM 670 C C . SER A 1 86 ? 1.163 10.857 -3.822 1.00 89.81 86 SER A C 1
ATOM 672 O O . SER A 1 86 ? 0.882 9.996 -2.998 1.00 89.81 86 SER A O 1
ATOM 674 N N . LYS A 1 87 ? 1.276 10.587 -5.127 1.00 95.31 87 LYS A N 1
ATOM 675 C CA . LYS A 1 87 ? 1.101 9.238 -5.675 1.00 95.31 87 LYS A CA 1
ATOM 676 C C . LYS A 1 87 ? 2.107 8.260 -5.082 1.00 95.31 87 LYS A C 1
ATOM 678 O O . LYS A 1 87 ? 3.290 8.579 -4.982 1.00 95.31 87 LYS A O 1
ATOM 683 N N . ASP A 1 88 ? 1.627 7.055 -4.809 1.00 96.44 88 ASP A N 1
ATOM 684 C CA . ASP A 1 88 ? 2.407 5.982 -4.204 1.00 96.44 88 ASP A CA 1
ATOM 685 C C . ASP A 1 88 ? 2.218 4.674 -4.985 1.00 96.44 88 ASP A C 1
ATOM 687 O O . ASP A 1 88 ? 1.134 4.093 -5.013 1.00 96.44 88 ASP A O 1
ATOM 691 N N . GLY A 1 89 ? 3.257 4.255 -5.708 1.00 97.56 89 GLY A N 1
ATOM 692 C CA . GLY A 1 89 ? 3.215 3.073 -6.573 1.00 97.56 89 GLY A CA 1
ATOM 693 C C . GLY A 1 89 ? 3.017 1.768 -5.791 1.00 97.56 89 GLY A C 1
ATOM 694 O O . GLY A 1 89 ? 2.101 1.014 -6.131 1.00 97.56 89 GLY A O 1
ATOM 695 N N . PRO A 1 90 ? 3.845 1.488 -4.768 1.00 97.88 90 PRO A N 1
ATOM 696 C CA . PRO A 1 90 ? 3.690 0.313 -3.918 1.00 97.88 90 PRO A CA 1
ATOM 697 C C . PRO A 1 90 ? 2.339 0.200 -3.207 1.00 97.88 90 PRO A C 1
ATOM 699 O O . PRO A 1 90 ? 1.853 -0.916 -3.053 1.00 97.88 90 PRO A O 1
ATOM 702 N N . HIS A 1 91 ? 1.735 1.313 -2.785 1.00 98.25 91 HIS A N 1
ATOM 703 C CA . HIS A 1 91 ? 0.624 1.296 -1.827 1.00 98.25 91 HIS A CA 1
ATOM 704 C C . HIS A 1 91 ? -0.703 0.790 -2.401 1.00 98.25 91 HIS A C 1
ATOM 706 O O . HIS A 1 91 ? -1.256 1.354 -3.350 1.00 98.25 91 HIS A O 1
ATOM 712 N N . TRP A 1 92 ? -1.288 -0.213 -1.746 1.00 98.62 92 TRP A N 1
ATOM 713 C CA . TRP A 1 92 ? -2.654 -0.688 -1.980 1.00 98.62 92 TRP A CA 1
ATOM 714 C C . TRP A 1 92 ? -3.444 -0.698 -0.683 1.00 98.62 92 TRP A C 1
ATOM 716 O O . TRP A 1 92 ? -2.934 -1.101 0.359 1.00 98.62 92 TRP A O 1
ATOM 726 N N . GLN A 1 93 ? -4.719 -0.315 -0.742 1.00 98.56 93 GLN A N 1
ATOM 727 C CA . GLN A 1 93 ? -5.586 -0.358 0.432 1.00 98.56 93 GLN A CA 1
ATOM 728 C C . GLN A 1 93 ? -7.028 -0.730 0.112 1.00 98.56 93 GLN A C 1
ATOM 730 O O . GLN A 1 93 ? -7.524 -0.538 -0.996 1.00 98.56 93 GLN A O 1
ATOM 735 N N . LEU A 1 94 ? -7.735 -1.210 1.127 1.00 98.44 94 LEU A N 1
ATOM 736 C CA . LEU A 1 94 ? -9.183 -1.343 1.089 1.00 98.44 94 LEU A CA 1
ATOM 737 C C . LEU A 1 94 ? -9.850 0.041 1.296 1.00 98.44 94 LEU A C 1
ATOM 739 O O . LEU A 1 94 ? -9.414 0.796 2.174 1.00 98.44 94 LEU A O 1
ATOM 743 N N . PRO A 1 95 ? -10.916 0.401 0.549 1.00 97.62 95 PRO A N 1
ATOM 744 C CA . PRO A 1 95 ? -11.564 1.719 0.628 1.00 97.62 95 PRO A CA 1
ATOM 745 C C . PRO A 1 95 ? -12.187 2.043 1.988 1.00 97.62 95 PRO A C 1
ATOM 747 O O . PRO A 1 95 ? -12.896 1.210 2.559 1.00 97.62 95 PRO A O 1
ATOM 750 N N . TRP A 1 96 ? -11.986 3.268 2.495 1.00 96.00 96 TRP A N 1
ATOM 751 C CA . TRP A 1 96 ? -12.540 3.731 3.792 1.00 96.00 96 TRP A CA 1
ATOM 752 C C . TRP A 1 96 ? -14.056 3.604 3.882 1.00 96.00 96 TRP A C 1
ATOM 754 O O . TRP A 1 96 ? -14.568 3.198 4.921 1.00 96.00 96 TRP A O 1
ATOM 764 N N . ALA A 1 97 ? -14.760 3.892 2.788 1.00 96.06 97 ALA A N 1
ATOM 765 C CA . ALA A 1 97 ? -16.217 3.847 2.752 1.00 96.06 97 ALA A CA 1
ATOM 766 C C . ALA A 1 97 ? -16.785 2.426 2.906 1.00 96.06 97 ALA A C 1
ATOM 768 O O . ALA A 1 97 ? -17.853 2.260 3.484 1.00 96.06 97 ALA A O 1
ATOM 769 N N . LYS A 1 98 ? -16.079 1.405 2.400 1.00 96.81 98 LYS A N 1
ATOM 770 C CA . LYS A 1 98 ? -16.551 0.010 2.418 1.00 96.81 98 LYS A CA 1
ATOM 771 C C . LYS A 1 98 ? -16.000 -0.789 3.600 1.00 96.81 98 LYS A C 1
ATOM 773 O O . LYS A 1 98 ? -16.637 -1.732 4.051 1.00 96.81 98 LYS A O 1
ATOM 778 N N . TYR A 1 99 ? -14.830 -0.403 4.103 1.00 96.19 99 TYR A N 1
ATOM 779 C CA . TYR A 1 99 ? -14.129 -1.096 5.179 1.00 96.19 99 TYR A CA 1
ATOM 780 C C . TYR A 1 99 ? -13.789 -0.094 6.281 1.00 96.19 99 TYR A C 1
ATOM 782 O O . TYR A 1 99 ? -12.706 0.496 6.276 1.00 96.19 99 TYR A O 1
ATOM 790 N N . SER A 1 100 ? -14.723 0.138 7.205 1.00 91.62 100 SER A N 1
ATOM 791 C CA . SER A 1 100 ? -14.569 1.131 8.278 1.00 91.62 100 SER A CA 1
ATOM 792 C C . SER A 1 100 ? -13.454 0.772 9.266 1.00 91.62 100 SER A C 1
ATOM 794 O O . SER A 1 100 ? -12.825 1.678 9.813 1.00 91.62 100 SER A O 1
ATOM 796 N N . GLY A 1 101 ? -13.208 -0.527 9.482 1.00 86.69 101 GLY A N 1
ATOM 797 C CA . GLY A 1 101 ? -12.295 -1.036 10.511 1.00 86.69 101 GLY A CA 1
ATOM 798 C C . GLY A 1 101 ? -12.745 -0.726 11.945 1.00 86.69 101 GLY A C 1
ATOM 799 O O . GLY A 1 101 ? -11.954 -0.889 12.869 1.00 86.69 101 GLY A O 1
ATOM 800 N N . LYS A 1 102 ? -13.977 -0.232 12.111 1.00 85.12 102 LYS A N 1
ATOM 801 C CA . LYS A 1 102 ? -14.624 0.010 13.402 1.00 85.12 102 LYS A CA 1
ATOM 802 C C . LYS A 1 102 ? -15.411 -1.215 13.826 1.00 85.12 102 LYS A C 1
ATOM 804 O O . LYS A 1 102 ? -16.009 -1.833 12.916 1.00 85.12 102 LYS A O 1
#

Radius of gyration: 13.86 Å; Cα contacts (8 Å, |Δi|>4): 154; chains: 1; bounding box: 31×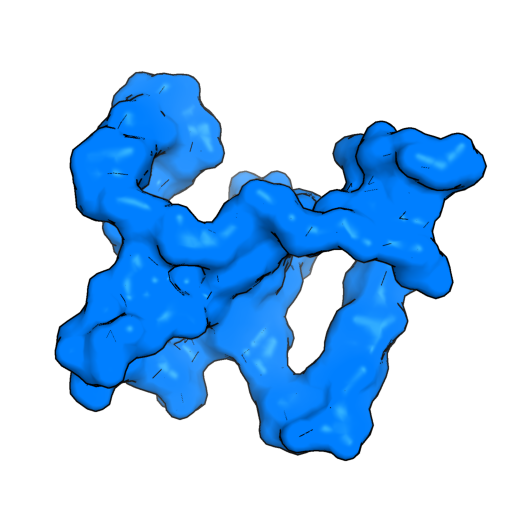26×33 Å

Nearest PDB structures (foldseek):
  5opz-assembly2_B  TM=9.377E-01  e=7.790E-11  Serratia marcescens
  8q2g-assembly1_A  TM=8.566E-01  e=4.379E-08  Escherichia phage ECD7
  4jid-assembly1_A  TM=5.924E-01  e=2.274E-01  Bacillus anthracis str. Ames
  5vlp-assembly1_A  TM=5.673E-01  e=8.317E+00  Homo sapiens
  5vll-assembly1_A  TM=5.343E-01  e=8.890E+00  Homo sapiens

Foldseek 3Di:
DDKDWDAAADDLVRLVVCCVVVVDVDSPDQNHQFPLRDRFKIFIFDDDPNDTDPDPVVLVVVVVVVVVVCVVVVFDKDAQCPDPPDRDSRMMGGDCVVCVSD